Protein AF-K9ZA51-F1 (afdb_monomer_lite)

Secondary structure (DSSP, 8-state):
-PPPP--S--HHHHHHHHHHHHHTT--HHHHHHHHHHHHHHHHHHHHHHHHHHHHHHHHHHHHHHHHHHHHHHHHHHHHHHHHHHHHHHHHHHHHHHHTTTS----S--HHHHHHTT-

Radius of gyration: 44.78 Å; chains: 1; bounding box: 71×27×124 Å

pLDDT: mean 76.83, std 14.18, range [47.5, 96.31]

Foldseek 3Di:
DDDDDDPPDDPVVVVVLVVVCVVVVHDSVVSVVVVVVVVVVVVVVVVVVVVVVVVVVVVVVVVVVVVVVVVVVVVVVVVVVVVVVVVVVVVVVVVVVVVPVPPPPPPDDPVNVVVVVD

Organism: Anabaena cylindrica (strain ATCC 27899 / PCC 7122) (NCBI:txid272123)

InterPro domains:
  IPR010985 Ribbon-helix-helix [SSF47598] (4-52)
  IPR013321 Arc-type ribbon-helix-helix [G3DSA:1.10.1220.10] (12-51)
  IPR053853 Antitoxin FitA-like, ribbon-helix-helix [PF22513] (8-38)

Structure (mmCIF, N/CA/C/O backbone):
data_AF-K9ZA51-F1
#
_entry.id   AF-K9ZA51-F1
#
loop_
_atom_site.group_PDB
_atom_site.id
_atom_site.type_symbol
_atom_site.label_atom_id
_atom_site.label_alt_id
_atom_site.label_comp_id
_atom_site.label_asym_id
_atom_site.label_entity_id
_atom_site.label_seq_id
_atom_site.pdbx_PDB_ins_code
_atom_site.Cartn_x
_atom_site.Cartn_y
_atom_site.Cartn_z
_atom_site.occupancy
_atom_site.B_iso_or_equiv
_atom_site.auth_seq_id
_atom_site.auth_comp_id
_atom_site.auth_asym_id
_atom_site.auth_atom_id
_atom_site.pdbx_PDB_model_num
ATOM 1 N N . MET A 1 1 ? 21.728 -14.781 -10.068 1.00 57.03 1 MET A N 1
ATOM 2 C CA . MET A 1 1 ? 20.672 -13.844 -10.513 1.00 57.03 1 MET A CA 1
ATOM 3 C C . MET A 1 1 ? 20.209 -14.313 -11.875 1.00 57.03 1 MET A C 1
ATOM 5 O O . MET A 1 1 ? 21.062 -14.476 -12.737 1.00 57.03 1 MET A O 1
ATOM 9 N N . ASN A 1 2 ? 18.913 -14.568 -12.053 1.00 75.75 2 ASN A N 1
ATOM 10 C CA . ASN A 1 2 ? 18.384 -14.994 -13.348 1.00 75.75 2 ASN A CA 1
ATOM 11 C C . ASN A 1 2 ? 18.126 -13.752 -14.215 1.00 75.75 2 ASN A C 1
ATOM 13 O O . ASN A 1 2 ? 17.431 -12.847 -13.744 1.00 75.75 2 ASN A O 1
ATOM 17 N N . PRO A 1 3 ? 18.702 -13.661 -15.427 1.00 83.56 3 PRO A N 1
ATOM 18 C CA . PRO A 1 3 ? 18.410 -12.564 -16.338 1.00 83.56 3 PRO A CA 1
ATOM 19 C C . PRO A 1 3 ? 16.952 -12.651 -16.801 1.00 83.56 3 PRO A C 1
ATOM 21 O O . PRO A 1 3 ? 16.459 -13.732 -17.114 1.00 83.56 3 PRO A O 1
ATOM 24 N N . ILE A 1 4 ? 16.267 -11.508 -16.833 1.00 86.75 4 ILE A N 1
ATOM 25 C CA . ILE A 1 4 ? 14.931 -11.388 -17.421 1.00 86.75 4 ILE A CA 1
ATOM 26 C C . ILE A 1 4 ? 15.125 -10.967 -18.873 1.00 86.75 4 ILE A C 1
ATOM 28 O O . ILE A 1 4 ? 15.745 -9.934 -19.134 1.00 86.75 4 ILE A O 1
ATOM 32 N N . ILE A 1 5 ? 14.609 -11.771 -19.797 1.00 88.62 5 ILE A N 1
ATOM 33 C CA . ILE A 1 5 ? 14.612 -11.480 -21.230 1.00 88.62 5 ILE A CA 1
ATOM 34 C C . ILE A 1 5 ? 13.207 -11.005 -21.595 1.00 88.62 5 ILE A C 1
ATOM 36 O O . ILE A 1 5 ? 12.221 -11.646 -21.237 1.00 88.62 5 ILE A O 1
ATOM 40 N N . LEU A 1 6 ? 13.125 -9.849 -22.252 1.00 85.25 6 LEU A N 1
ATOM 41 C CA . LEU A 1 6 ? 11.881 -9.311 -22.793 1.00 85.25 6 LEU A CA 1
ATOM 42 C C . LEU A 1 6 ? 11.900 -9.538 -24.304 1.00 85.25 6 LEU A C 1
ATOM 44 O O . LEU A 1 6 ? 12.668 -8.888 -25.013 1.00 85.25 6 LEU A O 1
ATOM 48 N N . GLU A 1 7 ? 11.095 -10.488 -24.762 1.00 90.69 7 GLU A N 1
ATOM 49 C CA . GLU A 1 7 ? 10.930 -10.830 -26.178 1.00 90.69 7 GLU A CA 1
ATOM 50 C C . GLU A 1 7 ? 9.708 -10.095 -26.757 1.00 90.69 7 GLU A C 1
ATOM 52 O O . GLU A 1 7 ? 8.861 -9.605 -26.007 1.00 90.69 7 GLU A O 1
ATOM 57 N N . ASP A 1 8 ? 9.650 -9.966 -28.086 1.00 90.81 8 ASP A N 1
ATOM 58 C CA . ASP A 1 8 ? 8.516 -9.394 -28.836 1.00 90.81 8 ASP A CA 1
ATOM 59 C C . ASP A 1 8 ? 8.065 -7.981 -28.415 1.00 90.81 8 ASP A C 1
ATOM 61 O O . ASP A 1 8 ? 6.893 -7.610 -28.515 1.00 90.81 8 ASP A O 1
ATOM 65 N N . LEU A 1 9 ? 9.007 -7.148 -27.967 1.00 88.94 9 LEU A N 1
ATOM 66 C CA . LEU A 1 9 ? 8.738 -5.738 -27.696 1.00 88.94 9 LEU A CA 1
ATOM 67 C C . LEU A 1 9 ? 8.439 -4.976 -28.994 1.00 88.94 9 LEU A C 1
ATOM 69 O O . LEU A 1 9 ? 9.184 -5.069 -29.970 1.00 88.94 9 LEU A O 1
ATOM 73 N N . ASP A 1 10 ? 7.389 -4.153 -28.963 1.00 94.50 10 ASP A N 1
ATOM 74 C CA . ASP A 1 10 ? 7.047 -3.246 -30.061 1.00 94.50 10 ASP A CA 1
ATOM 75 C C . ASP A 1 10 ? 8.270 -2.372 -30.430 1.00 94.50 10 ASP A C 1
ATOM 77 O O . ASP A 1 10 ? 8.865 -1.741 -29.541 1.00 94.50 10 ASP A O 1
ATOM 81 N N . PRO A 1 11 ? 8.650 -2.286 -31.720 1.00 92.81 11 PRO A N 1
ATOM 82 C CA . PRO A 1 11 ? 9.767 -1.459 -32.173 1.00 92.81 11 PRO A CA 1
ATOM 83 C C . PRO A 1 11 ? 9.697 0.001 -31.703 1.00 92.81 11 PRO A C 1
ATOM 85 O O . PRO A 1 11 ? 10.729 0.597 -31.392 1.00 92.81 11 PRO A O 1
ATOM 88 N N . ASN A 1 12 ? 8.495 0.570 -31.581 1.00 95.00 12 ASN A N 1
ATOM 89 C CA . ASN A 1 12 ? 8.292 1.930 -31.085 1.00 95.00 12 ASN A CA 1
ATOM 90 C C . ASN A 1 12 ? 8.669 2.058 -29.604 1.00 95.00 12 ASN A C 1
ATOM 92 O O . ASN A 1 12 ? 9.253 3.064 -29.195 1.00 95.00 12 ASN A O 1
ATOM 96 N N . ILE A 1 13 ? 8.382 1.031 -28.796 1.00 92.19 13 ILE A N 1
ATOM 97 C CA . ILE A 1 13 ? 8.764 0.988 -27.378 1.00 92.19 13 ILE A CA 1
ATOM 98 C C . ILE A 1 13 ? 10.287 0.906 -27.260 1.00 92.19 13 ILE A C 1
ATOM 100 O O . ILE A 1 13 ? 10.883 1.638 -26.468 1.00 92.19 13 ILE A O 1
ATOM 104 N N . ILE A 1 14 ? 10.930 0.069 -28.079 1.00 92.06 14 ILE A N 1
ATOM 105 C CA . ILE A 1 14 ? 12.394 -0.053 -28.116 1.00 92.06 14 ILE A CA 1
ATOM 106 C C . ILE A 1 14 ? 13.034 1.286 -28.504 1.00 92.06 14 ILE A C 1
ATOM 108 O O . ILE A 1 14 ? 13.998 1.723 -27.870 1.00 92.06 14 ILE A O 1
ATOM 112 N N . GLN A 1 15 ? 12.498 1.963 -29.520 1.00 94.06 15 GLN A N 1
ATOM 113 C CA . GLN A 1 15 ? 12.997 3.264 -29.957 1.00 94.06 15 GLN A CA 1
ATOM 114 C C . GLN A 1 15 ? 12.850 4.318 -28.855 1.00 94.06 15 GLN A C 1
ATOM 116 O O . GLN A 1 15 ? 13.814 5.013 -28.534 1.00 94.06 15 GLN A O 1
ATOM 121 N N . TRP A 1 16 ? 11.676 4.392 -28.225 1.00 95.88 16 TRP A N 1
ATOM 122 C CA . TRP A 1 16 ? 11.422 5.317 -27.125 1.00 95.88 16 TRP A CA 1
ATOM 123 C C . TRP A 1 16 ? 12.360 5.079 -25.933 1.00 95.88 16 TRP A C 1
ATOM 125 O O . TRP A 1 16 ? 12.943 6.035 -25.412 1.00 95.88 16 TRP A O 1
ATOM 135 N N . LEU A 1 17 ? 12.569 3.817 -25.532 1.00 94.81 17 LEU A N 1
ATOM 136 C CA . LEU A 1 17 ? 13.487 3.462 -24.444 1.00 94.81 17 LEU A CA 1
ATOM 137 C C . LEU A 1 17 ? 14.929 3.873 -24.762 1.00 94.81 17 LEU A C 1
ATOM 139 O O . LEU A 1 17 ? 15.612 4.421 -23.897 1.00 94.81 17 LEU A O 1
ATOM 143 N N . ASN A 1 18 ? 15.383 3.667 -26.001 1.00 94.88 18 ASN A N 1
ATOM 144 C CA . ASN A 1 18 ? 16.720 4.075 -26.430 1.00 94.88 18 ASN A CA 1
ATOM 145 C C . ASN A 1 18 ? 16.894 5.598 -26.419 1.00 94.88 18 ASN A C 1
ATOM 147 O O . ASN A 1 18 ? 17.881 6.093 -25.873 1.00 94.88 18 ASN A O 1
ATOM 151 N N . SER A 1 19 ? 15.932 6.355 -26.957 1.00 95.94 19 SER A N 1
ATOM 152 C CA . SER A 1 19 ? 15.975 7.823 -26.923 1.00 95.94 19 SER A CA 1
ATOM 153 C C . SER A 1 19 ? 16.004 8.360 -25.493 1.00 95.94 19 SER A C 1
ATOM 155 O O . SER A 1 19 ? 16.746 9.293 -25.183 1.00 95.94 19 SER A O 1
ATOM 157 N N . ARG A 1 20 ? 15.224 7.751 -24.597 1.00 95.69 20 ARG A N 1
ATOM 158 C CA . ARG A 1 20 ? 15.198 8.120 -23.181 1.00 95.69 20 ARG A CA 1
ATOM 159 C C . ARG A 1 20 ? 16.516 7.790 -22.474 1.00 95.69 20 ARG A C 1
ATOM 161 O O . ARG A 1 20 ? 17.040 8.647 -21.768 1.00 95.69 20 ARG A O 1
ATOM 168 N N . ALA A 1 21 ? 17.081 6.604 -22.705 1.00 96.31 21 ALA A N 1
ATOM 169 C CA . ALA A 1 21 ? 18.369 6.205 -22.137 1.00 96.31 21 ALA A CA 1
ATOM 170 C C . ALA A 1 21 ? 19.497 7.157 -22.573 1.00 96.31 21 ALA A C 1
ATOM 172 O O . ALA A 1 21 ? 20.256 7.637 -21.733 1.00 96.31 21 ALA A O 1
ATOM 173 N N . GLN A 1 22 ? 19.540 7.519 -23.861 1.00 95.06 22 GLN A N 1
ATOM 174 C CA . GLN A 1 22 ? 20.490 8.503 -24.388 1.00 95.06 22 GLN A CA 1
ATOM 175 C C . GLN A 1 22 ? 20.328 9.876 -23.734 1.00 95.06 22 GLN A C 1
ATOM 177 O O . GLN A 1 22 ? 21.317 10.477 -23.320 1.00 95.06 22 GLN A O 1
ATOM 182 N N . LYS A 1 23 ? 19.087 10.355 -23.587 1.00 95.81 23 LYS A N 1
ATOM 183 C CA . LYS A 1 23 ? 18.793 11.635 -22.928 1.00 95.81 23 LYS A CA 1
ATOM 184 C C . LYS A 1 23 ? 19.315 11.682 -21.489 1.00 95.81 23 LYS A C 1
ATOM 186 O O . LYS A 1 23 ? 19.727 12.742 -21.030 1.00 95.81 23 LYS A O 1
ATOM 191 N N . HIS A 1 24 ? 19.286 10.556 -20.781 1.00 93.81 24 HIS A N 1
ATOM 192 C CA . HIS A 1 24 ? 19.763 10.455 -19.401 1.00 93.81 24 HIS A CA 1
ATOM 193 C C . HIS A 1 24 ? 21.241 10.050 -19.287 1.00 93.81 24 HIS A C 1
ATOM 195 O O . HIS A 1 24 ? 21.749 9.957 -18.174 1.00 93.81 24 HIS A O 1
ATOM 201 N N . GLY A 1 25 ? 21.937 9.809 -20.405 1.00 95.12 25 GLY A N 1
ATOM 202 C CA . GLY A 1 25 ? 23.320 9.322 -20.397 1.00 95.12 25 GLY A CA 1
ATOM 203 C C . GLY A 1 25 ? 23.471 7.905 -19.828 1.00 95.12 25 GLY A C 1
ATOM 204 O O . GLY A 1 25 ? 24.553 7.531 -19.382 1.00 95.12 25 GLY A O 1
ATOM 205 N N . ASN A 1 26 ? 22.392 7.122 -19.829 1.00 93.38 26 ASN A N 1
ATOM 206 C CA . ASN A 1 26 ? 22.337 5.781 -19.261 1.00 93.38 26 ASN A CA 1
ATOM 207 C C . ASN A 1 26 ? 22.478 4.708 -20.345 1.00 93.38 26 ASN A C 1
ATOM 209 O O . ASN A 1 26 ? 22.126 4.911 -21.508 1.00 93.38 26 ASN A O 1
ATOM 213 N N . SER A 1 27 ? 22.914 3.509 -19.947 1.00 95.69 27 SER A N 1
ATOM 214 C CA . SER A 1 27 ? 22.700 2.326 -20.782 1.00 95.69 27 SER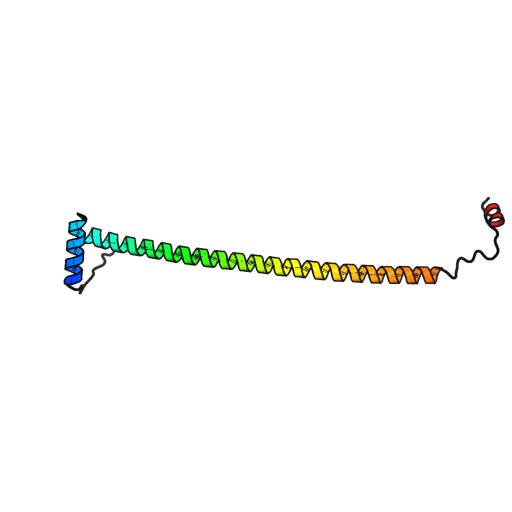 A CA 1
ATOM 215 C C . SER A 1 27 ? 21.211 1.972 -20.817 1.00 95.69 27 SER A C 1
ATOM 217 O O . SER A 1 27 ? 20.478 2.226 -19.858 1.00 95.69 27 SER A O 1
ATOM 219 N N . LEU A 1 28 ? 20.760 1.330 -21.897 1.00 92.25 28 LEU A N 1
ATOM 220 C CA . LEU A 1 28 ? 19.370 0.884 -22.034 1.00 92.25 28 LEU A CA 1
ATOM 221 C C . LEU A 1 28 ? 18.930 0.017 -20.842 1.00 92.25 28 LEU A C 1
ATOM 223 O O . LEU A 1 28 ? 17.859 0.219 -20.277 1.00 92.25 28 LEU A O 1
ATOM 227 N N . GLN A 1 29 ? 19.791 -0.907 -20.408 1.00 91.88 29 GLN A N 1
ATOM 228 C CA . GLN A 1 29 ? 19.521 -1.769 -19.258 1.00 91.88 29 GLN A CA 1
ATOM 229 C C . GLN A 1 29 ? 19.405 -0.976 -17.947 1.00 91.88 29 GLN A C 1
ATOM 231 O O . GLN A 1 29 ? 18.537 -1.276 -17.126 1.00 91.88 29 GLN A O 1
ATOM 236 N N . ALA A 1 30 ? 20.261 0.030 -17.738 1.00 92.62 30 ALA A N 1
ATOM 237 C CA . ALA A 1 30 ? 20.194 0.884 -16.555 1.00 92.62 30 ALA A CA 1
ATOM 238 C C . ALA A 1 30 ? 18.909 1.726 -16.541 1.00 92.62 30 ALA A C 1
ATOM 240 O O . ALA A 1 30 ? 18.274 1.852 -15.494 1.00 92.62 30 ALA A O 1
ATOM 241 N N . GLU A 1 31 ? 18.482 2.230 -17.700 1.00 93.88 31 GLU A N 1
ATOM 242 C CA . GLU A 1 31 ? 17.239 2.992 -17.829 1.00 93.88 31 GLU A CA 1
ATOM 243 C C . GLU A 1 31 ? 16.009 2.116 -17.554 1.00 93.88 31 GLU A C 1
ATOM 245 O O . GLU A 1 31 ? 15.156 2.488 -16.749 1.00 93.88 31 GLU A O 1
ATOM 250 N N . VAL A 1 32 ? 15.944 0.910 -18.133 1.00 92.62 32 VAL A N 1
ATOM 251 C CA . VAL A 1 32 ? 14.858 -0.050 -17.864 1.00 92.62 32 VAL A CA 1
ATOM 252 C C . VAL A 1 32 ? 14.806 -0.412 -16.379 1.00 92.62 32 VAL A C 1
ATOM 254 O O . VAL A 1 32 ? 13.733 -0.413 -15.774 1.00 92.62 32 VAL A O 1
ATOM 257 N N . LYS A 1 33 ? 15.963 -0.652 -15.751 1.00 91.94 33 LYS A N 1
ATOM 258 C CA . LYS A 1 33 ? 16.043 -0.915 -14.309 1.00 91.94 33 LYS A CA 1
ATOM 259 C C . LYS A 1 33 ? 15.521 0.265 -13.482 1.00 91.94 33 LYS A C 1
ATOM 261 O O . LYS A 1 33 ? 14.780 0.041 -12.529 1.00 91.94 33 LYS A O 1
ATOM 266 N N . SER A 1 34 ? 15.876 1.495 -13.853 1.00 91.44 34 SER A N 1
ATOM 267 C CA . SER A 1 34 ? 15.410 2.717 -13.186 1.00 91.44 34 SER A CA 1
ATOM 268 C C . SER A 1 34 ? 13.887 2.863 -13.267 1.00 91.44 34 SER A C 1
ATOM 270 O O . SER A 1 34 ? 13.237 3.115 -12.253 1.00 91.44 34 SER A O 1
ATOM 272 N N . ILE A 1 35 ? 13.296 2.612 -14.439 1.00 90.06 35 ILE A N 1
ATOM 273 C CA . ILE A 1 35 ? 11.837 2.643 -14.631 1.00 90.06 35 ILE A CA 1
ATOM 274 C C . ILE A 1 35 ? 11.148 1.610 -13.730 1.00 90.06 35 ILE A C 1
ATOM 276 O O . ILE A 1 35 ? 10.203 1.943 -13.016 1.00 90.06 35 ILE A O 1
ATOM 280 N N . LEU A 1 36 ? 11.641 0.368 -13.709 1.00 88.81 36 LEU A N 1
ATOM 281 C CA . LEU A 1 36 ? 11.075 -0.692 -12.868 1.00 88.81 36 LEU A CA 1
ATOM 282 C C . LEU A 1 36 ? 11.188 -0.367 -11.371 1.00 88.81 36 LEU A C 1
ATOM 284 O O . LEU A 1 36 ? 10.268 -0.647 -10.600 1.00 88.81 36 LEU A O 1
ATOM 288 N N . GLN A 1 37 ? 12.290 0.256 -10.951 1.00 88.12 37 GLN A N 1
ATOM 289 C CA . GLN A 1 37 ? 12.466 0.705 -9.570 1.00 88.12 37 GLN A CA 1
ATOM 290 C C . GLN A 1 37 ? 11.476 1.813 -9.201 1.00 88.12 37 GLN A C 1
ATOM 292 O O . GLN A 1 37 ? 10.839 1.712 -8.156 1.00 88.12 37 GLN A O 1
ATOM 297 N N . GLN A 1 38 ? 11.284 2.814 -10.064 1.00 84.69 38 GLN A N 1
ATOM 298 C CA . GLN A 1 38 ? 10.312 3.893 -9.841 1.00 84.69 38 GLN A CA 1
ATOM 299 C C . GLN A 1 38 ? 8.886 3.348 -9.691 1.00 84.69 38 GLN A C 1
ATOM 301 O O . GLN A 1 38 ? 8.181 3.727 -8.758 1.00 84.69 38 GLN A O 1
ATOM 306 N N . LEU A 1 39 ? 8.491 2.395 -10.542 1.00 83.00 39 LEU A N 1
ATOM 307 C CA . LEU A 1 39 ? 7.187 1.728 -10.444 1.00 83.00 39 LEU A CA 1
ATOM 308 C C . LEU A 1 39 ? 7.033 0.931 -9.141 1.00 83.00 39 LEU A C 1
ATOM 310 O O . LEU A 1 39 ? 5.956 0.904 -8.550 1.00 83.00 39 LEU A O 1
ATOM 314 N N . THR A 1 40 ? 8.109 0.297 -8.671 1.00 80.38 40 THR A N 1
ATOM 315 C CA . THR A 1 40 ? 8.089 -0.469 -7.417 1.00 80.38 40 THR A CA 1
ATOM 316 C C . THR A 1 40 ? 7.954 0.450 -6.202 1.00 80.38 40 THR A C 1
ATOM 318 O O . THR A 1 40 ? 7.182 0.144 -5.294 1.00 80.38 40 THR A O 1
ATOM 321 N N . VAL A 1 41 ? 8.669 1.579 -6.183 1.00 75.38 41 VAL A N 1
ATOM 322 C CA . VAL A 1 41 ? 8.584 2.572 -5.099 1.00 75.38 41 VAL A CA 1
ATOM 323 C C . VAL A 1 41 ? 7.184 3.176 -5.041 1.00 75.38 41 VAL A C 1
ATOM 325 O O . VAL A 1 41 ? 6.562 3.116 -3.984 1.00 75.38 41 VAL A O 1
ATOM 328 N N . ALA A 1 42 ? 6.644 3.628 -6.177 1.00 68.50 42 ALA A N 1
ATOM 329 C CA . ALA A 1 42 ? 5.295 4.191 -6.250 1.00 68.50 42 ALA A CA 1
ATOM 330 C C . ALA A 1 42 ? 4.226 3.205 -5.742 1.00 68.50 42 ALA A C 1
ATOM 332 O O . ALA A 1 42 ? 3.395 3.551 -4.906 1.00 68.50 42 ALA A O 1
ATOM 333 N N . LYS A 1 43 ? 4.305 1.932 -6.155 1.00 68.62 43 LYS A N 1
ATOM 334 C CA . LYS A 1 43 ? 3.389 0.885 -5.678 1.00 68.62 43 LYS A CA 1
ATOM 335 C C . LYS A 1 43 ? 3.543 0.603 -4.179 1.00 68.62 43 LYS A C 1
ATOM 337 O O . LYS A 1 43 ? 2.571 0.279 -3.507 1.00 68.62 43 LYS A O 1
ATOM 342 N N . THR A 1 44 ? 4.759 0.702 -3.646 1.00 66.62 44 THR A N 1
ATOM 343 C CA . THR A 1 44 ? 5.019 0.493 -2.213 1.00 66.62 44 THR A CA 1
ATOM 344 C C . THR A 1 44 ? 4.458 1.641 -1.372 1.00 66.62 44 THR A C 1
ATOM 346 O O . THR A 1 44 ? 3.967 1.402 -0.271 1.00 66.62 44 THR A O 1
ATOM 349 N N . GLU A 1 45 ? 4.508 2.871 -1.879 1.00 65.06 45 GLU A N 1
ATOM 350 C CA . GLU A 1 45 ? 3.918 4.045 -1.227 1.00 65.06 45 GLU A CA 1
ATOM 351 C C . GLU A 1 45 ? 2.387 3.988 -1.224 1.00 65.06 45 GLU A C 1
ATOM 353 O O . GLU A 1 45 ? 1.790 4.179 -0.168 1.00 65.06 45 GLU A O 1
ATOM 358 N N . GLU A 1 46 ? 1.751 3.612 -2.339 1.00 61.25 46 GLU A N 1
ATOM 359 C CA . GLU A 1 46 ? 0.301 3.363 -2.371 1.00 61.25 46 GLU A CA 1
ATOM 360 C C . GLU A 1 46 ? -0.108 2.282 -1.362 1.00 61.25 46 GLU A C 1
ATOM 362 O O . GLU A 1 46 ? -1.023 2.485 -0.568 1.00 61.25 46 GLU A O 1
ATOM 367 N N . VAL A 1 47 ? 0.602 1.148 -1.330 1.00 64.50 47 VAL A N 1
ATOM 368 C CA . VAL A 1 47 ? 0.318 0.056 -0.380 1.00 64.50 47 VAL A CA 1
ATOM 369 C C . VAL A 1 47 ? 0.479 0.505 1.076 1.00 64.50 47 VAL A C 1
ATOM 371 O O . VAL A 1 47 ? -0.294 0.069 1.929 1.00 64.50 47 VAL A O 1
ATOM 374 N N . LYS A 1 48 ? 1.446 1.381 1.377 1.00 64.06 48 LYS A N 1
ATOM 375 C CA . LYS A 1 48 ? 1.603 1.963 2.718 1.00 64.06 48 LYS A CA 1
ATOM 376 C C . LYS A 1 48 ? 0.435 2.871 3.092 1.00 64.06 48 LYS A C 1
ATOM 378 O O . LYS A 1 48 ? -0.081 2.724 4.192 1.00 64.06 48 LYS A O 1
ATOM 383 N N . LEU A 1 49 ? -0.016 3.733 2.179 1.00 59.69 49 LEU A N 1
ATOM 384 C CA . LEU A 1 49 ? -1.173 4.605 2.415 1.00 59.69 49 LEU A CA 1
ATOM 385 C C . LEU A 1 49 ? -2.432 3.787 2.741 1.00 59.69 49 LEU A C 1
ATOM 387 O O . LEU A 1 49 ? -3.103 4.058 3.732 1.00 59.69 49 LEU A O 1
ATOM 391 N N . PHE A 1 50 ? -2.692 2.710 1.991 1.00 65.25 50 PHE A N 1
ATOM 392 C CA . PHE A 1 50 ? -3.808 1.806 2.296 1.00 65.25 50 PHE A CA 1
ATOM 393 C C . PHE A 1 50 ? -3.652 1.085 3.642 1.00 65.25 50 PHE A C 1
ATOM 395 O O . PHE A 1 50 ? -4.645 0.835 4.327 1.00 65.25 50 PHE A O 1
ATOM 402 N N . ALA A 1 51 ? -2.428 0.718 4.030 1.00 66.69 51 ALA A N 1
ATOM 403 C CA . ALA A 1 51 ? -2.179 0.071 5.314 1.00 66.69 51 ALA A CA 1
ATOM 404 C C . ALA A 1 51 ? -2.435 1.024 6.492 1.00 66.69 51 ALA A C 1
ATOM 406 O O . ALA A 1 51 ? -3.059 0.614 7.473 1.00 66.69 51 ALA A O 1
ATOM 407 N N . ASP A 1 52 ? -2.009 2.282 6.377 1.00 73.69 52 ASP A N 1
ATOM 408 C CA . ASP A 1 52 ? -2.211 3.303 7.407 1.00 73.69 52 ASP A CA 1
ATOM 409 C C . ASP A 1 52 ? -3.706 3.625 7.589 1.00 73.69 52 ASP A C 1
ATOM 411 O O . ASP A 1 52 ? -4.187 3.666 8.725 1.00 73.69 52 ASP A O 1
ATOM 415 N N . ASP A 1 53 ? -4.476 3.713 6.498 1.00 73.88 53 ASP A N 1
ATOM 416 C CA . ASP A 1 53 ? -5.934 3.903 6.547 1.00 73.88 53 ASP A CA 1
ATOM 417 C C . ASP A 1 53 ? -6.657 2.735 7.246 1.00 73.88 53 ASP A C 1
ATOM 419 O O . ASP A 1 53 ? -7.577 2.936 8.047 1.00 73.88 53 ASP A O 1
ATOM 423 N N . ILE A 1 54 ? -6.228 1.492 6.990 1.00 80.50 54 ILE A N 1
ATOM 424 C CA . ILE A 1 54 ? -6.786 0.298 7.647 1.00 80.50 54 ILE A CA 1
ATOM 425 C C . ILE A 1 54 ? -6.454 0.292 9.144 1.00 80.50 54 ILE A C 1
ATOM 427 O O . ILE A 1 54 ? -7.314 -0.045 9.966 1.00 80.50 54 ILE A O 1
ATOM 431 N N . ILE A 1 55 ? -5.222 0.654 9.514 1.00 84.69 55 ILE A N 1
ATOM 432 C CA . ILE A 1 55 ? -4.795 0.741 10.917 1.00 84.69 55 ILE A CA 1
ATOM 433 C C . ILE A 1 55 ? -5.614 1.807 11.649 1.00 84.69 55 ILE A C 1
ATOM 435 O O . ILE A 1 55 ? -6.124 1.526 12.738 1.00 84.69 55 ILE A O 1
ATOM 439 N N . GLN A 1 56 ? -5.795 2.982 11.043 1.00 83.75 56 GLN A N 1
ATOM 440 C CA . GLN A 1 56 ? -6.581 4.070 11.618 1.00 83.75 56 GLN A CA 1
ATOM 441 C C . GLN A 1 56 ? -8.047 3.660 11.814 1.00 83.75 56 GLN A C 1
ATOM 443 O O . GLN A 1 56 ? -8.577 3.773 12.918 1.00 83.75 56 GLN A O 1
ATOM 448 N N . CYS A 1 57 ? -8.672 3.068 10.791 1.00 85.31 57 CYS A N 1
ATOM 449 C CA . CYS A 1 57 ? -10.045 2.564 10.873 1.00 85.31 57 CYS A CA 1
ATOM 450 C C . CYS A 1 57 ? -10.214 1.524 11.996 1.00 85.31 57 CYS A C 1
ATOM 452 O O . CYS A 1 57 ? -11.166 1.577 12.780 1.00 85.31 57 CYS A O 1
ATOM 454 N N . LYS A 1 58 ? -9.258 0.595 12.135 1.00 91.50 58 LYS A N 1
ATOM 455 C CA . LYS A 1 58 ? -9.274 -0.400 13.215 1.00 9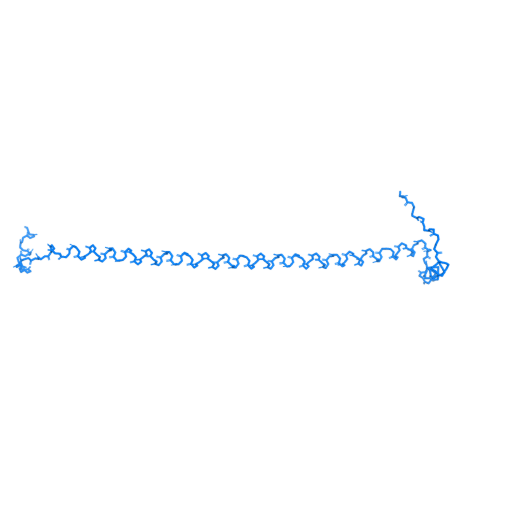1.50 58 LYS A CA 1
ATOM 456 C C . LYS A 1 58 ? -9.144 0.253 14.594 1.00 91.50 58 LYS A C 1
ATOM 458 O O . LYS A 1 58 ? -9.851 -0.154 15.516 1.00 91.50 58 LYS A O 1
ATOM 463 N N . ALA A 1 59 ? -8.261 1.240 14.742 1.00 87.88 59 ALA A N 1
ATOM 464 C CA . ALA A 1 59 ? -8.091 1.973 15.994 1.00 87.88 59 ALA A CA 1
ATOM 465 C C . ALA A 1 59 ? -9.380 2.711 16.391 1.00 87.88 59 ALA A C 1
ATOM 467 O O . ALA A 1 59 ? -9.821 2.598 17.537 1.00 87.88 59 ALA A O 1
ATOM 468 N N . ASP A 1 60 ? -10.034 3.375 15.437 1.00 91.56 60 ASP A N 1
ATOM 469 C CA . ASP A 1 60 ? -11.284 4.101 15.670 1.00 91.56 60 ASP A CA 1
ATOM 470 C C . ASP A 1 60 ? -12.422 3.164 16.095 1.00 91.56 60 ASP A C 1
ATOM 472 O O . ASP A 1 60 ? -13.139 3.453 17.057 1.00 91.56 60 ASP A O 1
ATOM 476 N N . LEU A 1 61 ? -12.551 1.999 15.452 1.00 92.06 61 LEU A N 1
ATOM 477 C CA . LEU A 1 61 ? -13.529 0.979 15.845 1.00 92.06 61 LEU A CA 1
ATOM 478 C C . LEU A 1 61 ? -13.268 0.442 17.259 1.00 92.06 61 LEU A C 1
ATOM 480 O O . LEU A 1 61 ? -14.206 0.289 18.044 1.00 92.06 61 LEU A O 1
ATOM 484 N N . MET A 1 62 ? -12.004 0.198 17.626 1.00 91.31 62 MET A N 1
ATOM 485 C CA . MET A 1 62 ? -11.657 -0.234 18.985 1.00 91.31 62 MET A CA 1
ATOM 486 C C . MET A 1 62 ? -11.997 0.843 20.022 1.00 91.31 62 MET A C 1
ATOM 488 O O . MET A 1 62 ? -12.564 0.526 21.068 1.00 91.31 62 MET A O 1
ATOM 492 N N . LEU A 1 63 ? -11.717 2.117 19.729 1.00 90.44 63 LEU A N 1
ATOM 493 C CA . LEU A 1 63 ? -12.083 3.236 20.602 1.00 90.44 63 LEU A CA 1
ATOM 494 C C . LEU A 1 63 ? -13.602 3.367 20.758 1.00 90.44 63 LEU A C 1
ATOM 496 O O . LEU A 1 63 ? -14.090 3.553 21.876 1.00 90.44 63 LEU A O 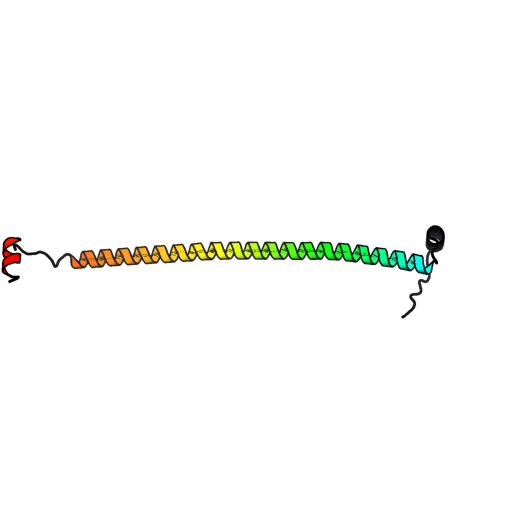1
ATOM 500 N N . GLN A 1 64 ? -14.364 3.216 19.671 1.00 89.62 64 GLN A N 1
ATOM 501 C CA . GLN A 1 64 ? -15.827 3.186 19.727 1.00 89.62 64 GLN A CA 1
ATOM 502 C C . GLN A 1 64 ? -16.328 2.042 20.612 1.00 89.62 64 GLN A C 1
ATOM 504 O O . GLN A 1 64 ? -17.198 2.257 21.455 1.00 89.62 64 GLN A O 1
ATOM 509 N N . GLN A 1 65 ? -15.750 0.849 20.485 1.00 87.75 65 GLN A N 1
ATOM 510 C CA . GLN A 1 65 ? -16.158 -0.307 21.277 1.00 87.75 65 GLN A CA 1
ATOM 511 C C . GLN A 1 65 ? -15.818 -0.148 22.768 1.00 87.75 65 GLN A C 1
ATOM 513 O O . GLN A 1 65 ? -16.640 -0.477 23.622 1.00 87.75 65 GLN A O 1
ATOM 518 N N . ILE A 1 66 ? -14.660 0.434 23.102 1.00 86.12 66 ILE A N 1
ATOM 519 C CA . ILE A 1 66 ? -14.309 0.811 24.484 1.00 86.12 66 ILE A CA 1
ATOM 520 C C . ILE A 1 66 ? -15.305 1.839 25.033 1.00 86.12 66 ILE A C 1
ATOM 522 O O . ILE A 1 66 ? -15.755 1.728 26.176 1.00 86.12 66 ILE A O 1
ATOM 526 N N . LYS A 1 67 ? -15.693 2.831 24.226 1.00 84.81 67 LYS A N 1
ATOM 527 C CA . LYS A 1 67 ? -16.668 3.850 24.629 1.00 84.81 67 LYS A CA 1
ATOM 528 C C . LYS A 1 67 ? -18.043 3.238 24.910 1.00 84.81 67 LYS A C 1
ATOM 530 O O . LYS A 1 67 ? -18.629 3.530 25.946 1.00 84.81 67 LYS A O 1
ATOM 535 N N . ILE A 1 68 ? -18.520 2.347 24.043 1.00 81.00 68 ILE A N 1
ATOM 536 C CA . ILE A 1 68 ? -19.799 1.648 24.224 1.00 81.00 68 ILE A CA 1
ATOM 537 C C . ILE A 1 68 ? -19.770 0.799 25.500 1.00 81.00 68 ILE A C 1
ATOM 539 O O . ILE A 1 68 ? -20.661 0.921 26.339 1.00 81.00 68 ILE A O 1
ATOM 543 N N . HIS A 1 69 ? -18.725 -0.011 25.692 1.00 75.75 69 HIS A N 1
ATOM 544 C CA . HIS A 1 69 ? -18.619 -0.856 26.882 1.00 75.75 69 HIS A CA 1
ATOM 545 C C . HIS A 1 69 ? -18.481 -0.044 28.173 1.00 75.75 69 HIS A C 1
ATOM 547 O O . HIS A 1 69 ? -19.110 -0.383 29.170 1.00 75.75 69 HIS A O 1
ATOM 553 N N . SER A 1 70 ? -17.715 1.049 28.174 1.00 71.31 70 SER A N 1
ATOM 554 C CA . SER A 1 70 ? -17.572 1.895 29.368 1.00 71.31 70 SER A CA 1
ATOM 555 C C . SER A 1 70 ? -18.871 2.615 29.747 1.00 71.31 70 SER A C 1
ATOM 557 O O . SER A 1 70 ? -19.167 2.746 30.933 1.00 71.31 70 SER A O 1
ATOM 559 N N . GLN A 1 71 ? -19.683 3.023 28.768 1.00 67.50 71 GLN A N 1
ATOM 560 C CA . GLN A 1 71 ? -20.996 3.628 29.013 1.00 67.50 71 GLN A CA 1
ATOM 561 C C . GLN A 1 71 ? -22.040 2.604 29.480 1.00 67.50 71 GLN A C 1
ATOM 563 O O . GLN A 1 71 ? -22.805 2.895 30.398 1.00 67.50 71 GLN A O 1
ATOM 568 N N . SER A 1 72 ? -22.042 1.398 28.905 1.00 59.47 72 SER A N 1
ATOM 569 C CA . SER A 1 72 ? -22.950 0.318 29.316 1.00 59.47 72 SER A CA 1
ATOM 570 C C . SER A 1 72 ? -22.698 -0.119 30.763 1.00 59.47 72 SER A C 1
ATOM 572 O O . SER A 1 72 ? -23.639 -0.266 31.539 1.00 59.47 72 SER A O 1
ATOM 574 N N . ASN A 1 73 ? -21.426 -0.256 31.151 1.00 56.62 73 ASN A N 1
ATOM 575 C CA . ASN A 1 73 ? -21.048 -0.771 32.469 1.00 56.62 73 ASN A CA 1
ATOM 576 C C . ASN A 1 73 ? -21.351 0.219 33.612 1.00 56.62 73 ASN A C 1
ATOM 578 O O . ASN A 1 73 ? -21.656 -0.192 34.728 1.00 56.62 73 ASN A O 1
ATOM 582 N N . MET A 1 74 ? -21.287 1.531 33.347 1.00 57.34 74 MET A N 1
ATOM 583 C CA . MET A 1 74 ? -21.626 2.564 34.338 1.00 57.34 74 MET A CA 1
ATOM 584 C C . MET A 1 74 ? -23.134 2.653 34.601 1.00 57.34 74 MET A C 1
ATOM 586 O O . MET A 1 74 ? -23.541 2.874 35.743 1.00 57.34 74 MET A O 1
ATOM 590 N N . ASN A 1 75 ? -23.961 2.454 33.571 1.00 56.94 75 ASN A N 1
ATOM 591 C CA . ASN A 1 75 ? -25.415 2.499 33.716 1.00 56.94 75 ASN A CA 1
ATOM 592 C C . ASN A 1 75 ? -25.946 1.289 34.505 1.00 56.94 75 ASN A C 1
ATOM 594 O O . ASN A 1 75 ? -26.726 1.479 35.436 1.00 56.94 75 ASN A O 1
ATOM 598 N N . GLU A 1 76 ? -25.463 0.071 34.232 1.00 56.97 76 GLU A N 1
ATOM 599 C CA . GLU A 1 76 ? -25.871 -1.128 34.989 1.00 56.97 76 GLU A CA 1
ATOM 600 C C . GLU A 1 76 ? -25.448 -1.079 36.469 1.00 56.97 76 GLU A C 1
ATOM 602 O O . GLU A 1 76 ? -26.226 -1.439 37.359 1.00 56.97 76 GLU A O 1
ATOM 607 N N . LEU A 1 77 ? -24.238 -0.595 36.773 1.00 58.41 77 LEU A N 1
ATOM 608 C CA . LEU A 1 77 ? -23.763 -0.452 38.157 1.00 58.41 77 LEU A CA 1
ATOM 609 C C . LEU A 1 77 ? -24.555 0.603 38.946 1.00 58.41 77 LEU A C 1
ATOM 611 O O . LEU A 1 77 ? -24.868 0.388 40.120 1.00 58.41 77 LEU A O 1
ATOM 615 N N . MET A 1 78 ? -24.915 1.728 38.320 1.00 58.09 78 MET A N 1
ATOM 616 C CA . MET A 1 78 ? -25.733 2.755 38.973 1.00 58.09 78 MET A CA 1
ATOM 617 C C . MET A 1 78 ? -27.169 2.288 39.220 1.00 58.09 78 MET A C 1
ATOM 619 O O . MET A 1 78 ? -27.711 2.535 40.301 1.00 58.09 78 MET A O 1
ATOM 623 N N . GLU A 1 79 ? -27.784 1.587 38.268 1.00 57.50 79 GLU A N 1
ATOM 624 C CA . GLU A 1 79 ? -29.150 1.075 38.423 1.00 57.50 79 GLU A CA 1
ATOM 625 C C . GLU A 1 79 ? -29.240 0.006 39.519 1.00 57.50 79 GLU A C 1
ATOM 627 O O . GLU A 1 79 ? -30.129 0.059 40.374 1.00 57.50 79 GLU A O 1
ATOM 632 N N . THR A 1 80 ? -28.284 -0.926 39.553 1.00 60.53 80 THR A N 1
ATOM 633 C CA . THR A 1 80 ? -28.246 -1.992 40.566 1.00 60.53 80 THR A CA 1
ATOM 634 C C . THR A 1 80 ? -27.949 -1.454 41.967 1.00 60.53 80 THR A C 1
ATOM 636 O O . THR A 1 80 ? -28.619 -1.843 42.925 1.00 60.53 80 THR A O 1
ATOM 639 N N . SER A 1 81 ? -27.016 -0.505 42.102 1.00 57.97 81 SER A N 1
ATOM 640 C CA . SER A 1 81 ? -26.703 0.125 43.390 1.00 57.97 81 SER A CA 1
ATOM 641 C C . SER A 1 81 ? -27.877 0.950 43.929 1.00 57.97 81 SER A C 1
ATOM 643 O O . SER A 1 81 ? -28.237 0.832 45.102 1.00 57.97 81 SER A O 1
ATOM 645 N N . THR A 1 82 ? -28.545 1.728 43.071 1.00 59.59 82 THR A N 1
ATOM 646 C CA . THR A 1 82 ? -29.684 2.566 43.483 1.00 59.59 82 THR A CA 1
ATOM 647 C C . THR A 1 82 ? -30.876 1.712 43.917 1.00 59.59 82 THR A C 1
ATOM 649 O O . THR A 1 82 ? -31.520 2.010 44.925 1.00 59.59 82 THR A O 1
ATOM 652 N N . ARG A 1 83 ? -31.141 0.614 43.199 1.00 60.31 83 ARG A N 1
ATOM 653 C CA . ARG A 1 83 ? -32.221 -0.326 43.521 1.00 60.31 83 ARG A CA 1
ATOM 654 C C . ARG A 1 83 ? -31.982 -1.059 44.841 1.00 60.31 83 ARG A C 1
ATOM 656 O O . ARG A 1 83 ? -32.906 -1.156 45.648 1.00 60.31 83 ARG A O 1
ATOM 663 N N . ASN A 1 84 ? -30.756 -1.522 45.086 1.00 66.12 84 ASN A N 1
ATOM 664 C CA . ASN A 1 84 ? -30.399 -2.203 46.333 1.00 66.12 84 ASN A CA 1
ATOM 665 C C . ASN A 1 84 ? -30.517 -1.258 47.539 1.00 66.12 84 ASN A C 1
ATOM 667 O O . ASN A 1 84 ? -31.153 -1.607 48.532 1.00 66.12 84 ASN A O 1
ATOM 671 N N . ASN A 1 85 ? -30.019 -0.025 47.412 1.00 69.69 85 ASN A N 1
ATOM 672 C CA . ASN A 1 85 ? -30.086 0.969 48.486 1.00 69.69 85 ASN A CA 1
ATOM 673 C C . ASN A 1 85 ? -31.533 1.393 48.812 1.00 69.69 85 ASN A C 1
ATOM 675 O O . ASN A 1 85 ? -31.864 1.647 49.970 1.00 69.69 85 ASN A O 1
ATOM 679 N N . GLN A 1 86 ? -32.422 1.466 47.813 1.00 75.31 86 GLN A N 1
ATOM 680 C CA . GLN A 1 86 ? -33.842 1.766 48.045 1.00 75.31 86 GLN A CA 1
ATOM 681 C C . GLN A 1 86 ? -34.570 0.632 48.772 1.00 75.31 86 GLN A C 1
ATOM 683 O O . GLN A 1 86 ? -35.365 0.902 49.675 1.00 75.31 86 GLN A O 1
ATOM 688 N N . GLN A 1 87 ? -34.292 -0.619 48.403 1.00 79.44 87 GLN A N 1
ATOM 689 C CA . GLN A 1 87 ? -34.882 -1.791 49.044 1.00 79.44 87 GLN A CA 1
ATOM 690 C C . GLN A 1 87 ? -34.444 -1.903 50.513 1.00 79.44 87 GLN A C 1
ATOM 692 O O . GLN A 1 87 ? -35.283 -2.057 51.401 1.00 79.44 87 GLN A O 1
ATOM 697 N N . GLU A 1 88 ? -33.154 -1.717 50.787 1.00 77.25 88 GLU A N 1
ATOM 698 C CA . GLU A 1 88 ? -32.603 -1.770 52.144 1.00 77.25 88 GLU A CA 1
ATOM 699 C C . GLU A 1 88 ? -33.182 -0.658 53.042 1.00 77.25 88 GLU A C 1
ATOM 701 O O . GLU A 1 88 ? -33.556 -0.896 54.193 1.00 77.25 88 GLU A O 1
ATOM 706 N N . LEU A 1 89 ? -33.380 0.551 52.499 1.00 81.19 89 LEU A N 1
ATOM 707 C CA . LEU A 1 89 ? -34.028 1.654 53.216 1.00 81.19 89 LEU A CA 1
ATOM 708 C C . LEU A 1 89 ? -35.494 1.346 53.570 1.00 81.19 89 LEU A C 1
ATOM 710 O O . LEU A 1 89 ? -35.971 1.729 54.645 1.00 81.19 89 LEU A O 1
ATOM 714 N N . LEU A 1 90 ? -36.228 0.682 52.672 1.00 83.38 90 LEU A N 1
ATOM 715 C CA . LEU A 1 90 ? -37.611 0.263 52.916 1.00 83.38 90 LEU A CA 1
ATOM 716 C C . LEU A 1 90 ? -37.682 -0.810 54.006 1.00 83.38 90 LEU A C 1
ATOM 718 O O . LEU A 1 90 ? -38.536 -0.719 54.890 1.00 83.38 90 LEU A O 1
ATOM 722 N N . GLU A 1 91 ? -36.753 -1.763 54.004 1.00 82.19 91 GLU A N 1
ATOM 723 C CA . GLU A 1 91 ? -36.654 -2.804 55.029 1.00 82.19 91 GLU A CA 1
ATOM 724 C C . GLU A 1 91 ? -36.285 -2.235 56.404 1.00 82.19 91 GLU A C 1
ATOM 726 O O . GLU A 1 91 ? -36.898 -2.599 57.409 1.00 82.19 91 GLU A O 1
ATOM 731 N N . ILE A 1 92 ? -35.354 -1.276 56.467 1.00 81.62 92 ILE A N 1
ATOM 732 C CA . ILE A 1 92 ? -35.016 -0.567 57.711 1.00 81.62 92 ILE A CA 1
ATOM 733 C C . ILE A 1 92 ? -36.228 0.217 58.230 1.00 81.62 92 ILE A C 1
ATOM 735 O O . ILE A 1 92 ? -36.537 0.163 59.423 1.00 81.62 92 ILE A O 1
ATOM 739 N N . LYS A 1 93 ? -36.963 0.916 57.353 1.00 79.88 93 LYS A N 1
ATOM 740 C CA . LYS A 1 93 ? -38.193 1.630 57.737 1.00 79.88 93 LYS A CA 1
ATOM 741 C C . LYS A 1 93 ? -39.275 0.684 58.255 1.00 79.88 93 LYS A C 1
ATOM 743 O O . LYS A 1 93 ? -39.954 1.032 59.222 1.00 79.88 93 LYS A O 1
ATOM 748 N N . ALA A 1 94 ? -39.436 -0.486 57.640 1.00 82.81 94 ALA A N 1
ATOM 749 C CA . ALA A 1 94 ? -40.388 -1.499 58.083 1.00 82.81 94 ALA A CA 1
ATOM 750 C C . ALA A 1 94 ? -40.014 -2.041 59.471 1.00 82.81 94 ALA A C 1
ATOM 752 O O . ALA A 1 94 ? -40.829 -1.959 60.389 1.00 82.81 94 ALA A O 1
ATOM 753 N N . LYS A 1 95 ? -38.752 -2.447 59.669 1.00 79.94 95 LYS A N 1
ATOM 754 C CA . LYS A 1 95 ? -38.236 -2.90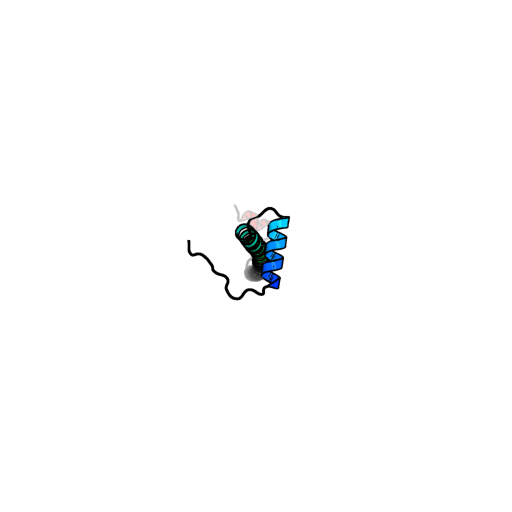6 60.972 1.00 79.94 95 LYS A CA 1
ATOM 755 C C . LYS A 1 95 ? -38.381 -1.843 62.064 1.00 79.94 95 LYS A C 1
ATOM 757 O O . LYS A 1 95 ? -38.809 -2.143 63.172 1.00 79.94 95 LYS A O 1
ATOM 762 N N . LEU A 1 96 ? -38.106 -0.572 61.759 1.00 76.25 96 LEU A N 1
ATOM 763 C CA . LEU A 1 96 ? -38.312 0.534 62.705 1.00 76.25 96 LEU A CA 1
ATOM 764 C C . LEU A 1 96 ? -39.786 0.750 63.065 1.00 76.25 96 LEU A C 1
ATOM 766 O O . LEU A 1 96 ? -40.090 1.174 64.178 1.00 76.25 96 LEU A O 1
ATOM 770 N N . LYS A 1 97 ? -40.710 0.485 62.138 1.00 76.00 97 LYS A N 1
ATOM 771 C CA . LYS A 1 97 ? -42.152 0.564 62.396 1.00 76.00 97 LYS A CA 1
ATOM 772 C C . LYS A 1 97 ? -42.628 -0.602 63.269 1.00 76.00 97 LYS A C 1
ATOM 774 O O . LYS A 1 97 ? -43.469 -0.388 64.136 1.00 76.00 97 LYS A O 1
ATOM 779 N N . GLU A 1 98 ? -42.054 -1.788 63.092 1.00 73.44 98 GLU A N 1
ATOM 780 C CA . GLU A 1 98 ? -42.307 -2.975 63.921 1.00 73.44 98 GLU A CA 1
ATOM 781 C C . GLU A 1 98 ? -41.696 -2.880 65.323 1.00 73.44 98 GLU A C 1
ATOM 783 O O . GLU A 1 98 ? -42.234 -3.460 66.258 1.00 73.44 98 GLU A O 1
ATOM 788 N N . LEU A 1 99 ? -40.623 -2.104 65.499 1.00 67.06 99 LEU A N 1
ATOM 789 C CA . LEU A 1 99 ? -40.030 -1.807 66.810 1.00 67.06 99 LEU A CA 1
ATOM 790 C C . LEU A 1 99 ? -40.832 -0.769 67.6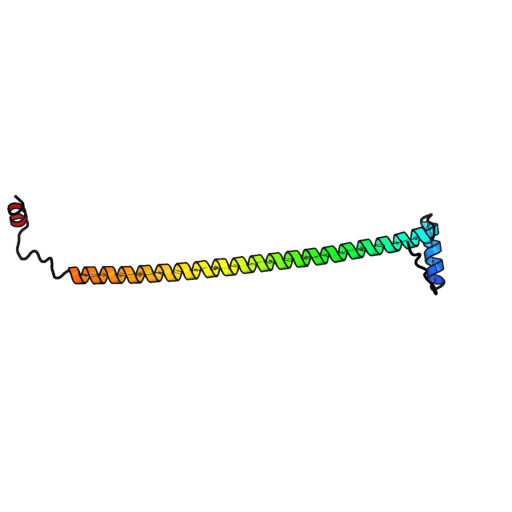21 1.00 67.06 99 LEU A C 1
ATOM 792 O O . LEU A 1 99 ? -40.618 -0.618 68.824 1.00 67.06 99 LEU A O 1
ATOM 796 N N . LYS A 1 100 ? -41.774 -0.049 66.995 1.00 59.84 100 LYS A N 1
ATOM 797 C CA . LYS A 1 100 ? -42.550 1.023 67.643 1.00 59.84 100 LYS A CA 1
ATOM 798 C C . LYS A 1 100 ? -43.712 0.623 68.571 1.00 59.84 100 LYS A C 1
ATOM 800 O O . LYS A 1 100 ? -44.115 1.512 69.318 1.00 59.84 100 LYS A O 1
ATOM 805 N N . PRO A 1 101 ? -44.259 -0.609 68.637 1.00 56.75 101 PRO A N 1
ATOM 806 C CA . PRO A 1 101 ? -45.325 -0.897 69.591 1.00 56.75 101 PRO A CA 1
ATOM 807 C C . PRO A 1 101 ? -44.813 -1.275 70.995 1.00 56.75 101 PRO A C 1
ATOM 809 O O . PRO A 1 101 ? -45.631 -1.560 71.860 1.00 56.75 101 PRO A O 1
ATOM 812 N N . GLY A 1 102 ? -43.495 -1.269 71.255 1.00 52.19 102 GLY A N 1
ATOM 813 C CA . GLY A 1 102 ? -42.926 -1.776 72.515 1.00 52.19 102 GLY A CA 1
ATOM 814 C C . GLY A 1 102 ? -42.355 -0.749 73.498 1.00 52.19 102 GLY A C 1
ATOM 815 O O . GLY A 1 102 ? -42.110 -1.106 74.644 1.00 52.19 102 GLY A O 1
ATOM 816 N N . ILE A 1 103 ? -42.143 0.511 73.104 1.00 53.94 103 ILE A N 1
ATOM 817 C CA . ILE A 1 103 ? -41.553 1.533 73.995 1.00 53.94 103 ILE A CA 1
ATOM 818 C C . ILE A 1 103 ? -42.578 2.620 74.316 1.00 53.94 103 ILE A C 1
ATOM 820 O O . ILE A 1 103 ? -42.330 3.816 74.188 1.00 53.94 103 ILE A O 1
ATOM 824 N N . SER A 1 104 ? -43.774 2.198 74.723 1.00 54.66 104 SER A N 1
ATOM 825 C CA . SER A 1 104 ? -44.592 3.063 75.562 1.00 54.66 104 SER A CA 1
ATOM 826 C C . SER A 1 104 ? -43.992 2.980 76.961 1.00 54.66 104 SER A C 1
ATOM 828 O O . SER A 1 104 ? -44.133 1.964 77.640 1.00 54.66 104 SER A O 1
ATOM 830 N N . LEU A 1 105 ? -43.283 4.030 77.383 1.00 53.59 105 LEU A N 1
ATOM 831 C CA . LEU A 1 105 ? -43.097 4.311 78.805 1.00 53.59 105 LEU A CA 1
ATOM 832 C C . LEU A 1 105 ? -44.495 4.577 79.368 1.00 53.59 105 LEU A C 1
ATOM 834 O O . LEU A 1 105 ? -44.950 5.718 79.419 1.00 53.59 105 LEU A O 1
ATOM 838 N N . GLY A 1 106 ? -45.213 3.500 79.686 1.00 52.34 106 GLY A N 1
ATOM 839 C CA . GLY A 1 106 ? -46.516 3.560 80.318 1.00 52.34 106 GLY A CA 1
ATOM 840 C C . GLY A 1 106 ? -46.388 4.386 81.588 1.00 52.34 106 GLY A C 1
ATOM 841 O O . GLY A 1 106 ? -45.685 3.984 82.506 1.00 52.34 106 GLY A O 1
ATOM 842 N N . ASN A 1 107 ? -47.014 5.562 81.578 1.00 59.25 107 ASN A N 1
ATOM 843 C CA . ASN A 1 107 ? -47.250 6.492 82.685 1.00 59.25 107 ASN A CA 1
ATOM 844 C C . ASN A 1 107 ? -46.085 6.812 83.642 1.00 59.25 107 ASN A C 1
ATOM 846 O O . ASN A 1 107 ? -46.329 7.413 84.681 1.00 59.25 107 ASN A O 1
ATOM 850 N N . LEU A 1 108 ? -44.838 6.482 83.307 1.00 57.22 108 LEU A N 1
ATOM 851 C CA . LEU A 1 108 ? -43.673 6.886 84.085 1.00 57.22 108 LEU A CA 1
ATOM 852 C C . LEU A 1 108 ? -43.320 8.324 83.725 1.00 57.22 108 LEU A C 1
ATOM 854 O O . LEU A 1 108 ? -42.848 8.628 82.626 1.00 57.22 108 LEU A O 1
ATOM 858 N N . SER A 1 109 ? -43.557 9.225 84.670 1.00 61.75 109 SER A N 1
ATOM 859 C CA . SER A 1 109 ? -43.066 10.588 84.571 1.00 61.75 109 SER A CA 1
ATOM 860 C C . SER A 1 109 ? -41.533 10.583 84.575 1.00 61.75 109 SER A C 1
ATOM 862 O O . SER A 1 109 ? -40.883 9.734 85.186 1.00 61.75 109 SER A O 1
ATOM 864 N N . ILE A 1 110 ? -40.924 11.583 83.930 1.00 63.50 110 ILE A N 1
ATOM 865 C CA . ILE A 1 110 ? -39.458 11.770 83.871 1.00 63.50 110 ILE A CA 1
ATOM 866 C C . ILE A 1 110 ? -38.808 11.735 85.272 1.00 63.50 110 ILE A C 1
ATOM 868 O O . ILE A 1 110 ? -37.623 11.427 85.404 1.00 63.50 110 ILE A O 1
ATOM 872 N N . ARG A 1 111 ? -39.577 12.049 86.323 1.00 61.44 111 ARG A N 1
ATOM 873 C CA . ARG A 1 111 ? -39.139 12.005 87.720 1.00 61.44 111 ARG A CA 1
ATOM 874 C C . ARG A 1 111 ? -38.894 10.580 88.217 1.00 61.44 111 ARG A C 1
ATOM 876 O O . ARG A 1 111 ? -37.841 10.329 88.789 1.00 61.44 111 ARG A O 1
ATOM 883 N N . GLU A 1 112 ? -39.809 9.657 87.947 1.00 62.66 112 GLU A N 1
ATOM 884 C CA . GLU A 1 112 ? -39.751 8.277 88.451 1.00 62.66 112 GLU A CA 1
ATOM 885 C C . GLU A 1 112 ? -38.646 7.462 87.764 1.00 62.66 112 GLU A C 1
ATOM 887 O O . GLU A 1 112 ? -37.948 6.677 88.404 1.00 62.66 112 GLU A O 1
ATOM 892 N N . ALA A 1 113 ? -38.393 7.724 86.477 1.00 67.44 113 ALA A N 1
ATOM 893 C CA . ALA A 1 113 ? -37.299 7.088 85.740 1.00 67.44 113 ALA A CA 1
ATOM 894 C C . ALA A 1 113 ? -35.901 7.446 86.291 1.00 67.44 113 ALA A C 1
ATOM 896 O O . ALA A 1 113 ? -34.951 6.692 86.092 1.00 67.44 113 ALA A O 1
ATOM 897 N N . ARG A 1 114 ? -35.755 8.587 86.984 1.00 68.06 114 ARG A N 1
ATOM 898 C CA . ARG A 1 114 ? -34.479 9.020 87.583 1.00 68.06 114 ARG A CA 1
ATOM 899 C C . ARG A 1 114 ? -34.211 8.410 88.958 1.00 68.06 114 ARG A C 1
ATOM 901 O O . ARG A 1 114 ? -33.049 8.334 89.345 1.00 68.06 114 ARG A O 1
ATOM 908 N N . GLU A 1 115 ? -35.243 8.002 89.693 1.00 64.50 115 GLU A N 1
ATOM 909 C CA . GLU A 1 115 ? -35.080 7.399 91.025 1.00 64.50 115 GLU A CA 1
ATOM 910 C C . GLU A 1 115 ? -34.737 5.909 90.958 1.00 64.50 115 GLU A C 1
ATOM 912 O O . GLU A 1 115 ? -33.940 5.444 91.763 1.00 64.50 115 GLU A O 1
ATOM 917 N N . LEU A 1 116 ? -35.243 5.183 89.957 1.00 63.72 116 LEU A N 1
ATOM 918 C CA . LEU A 1 116 ? -34.941 3.758 89.752 1.00 63.72 116 LEU A CA 1
ATOM 919 C C . LEU A 1 116 ? -33.519 3.477 89.234 1.00 63.72 116 LEU A C 1
ATOM 921 O O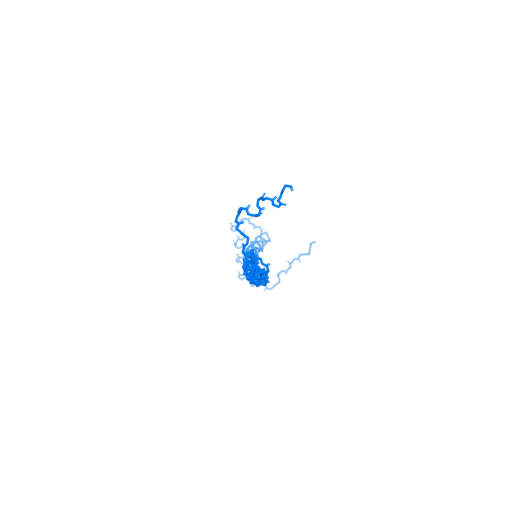 . LEU A 1 116 ? -33.090 2.329 89.218 1.00 63.72 116 LEU A O 1
ATOM 925 N N . GLY A 1 117 ? -32.804 4.505 88.770 1.00 66.31 117 GLY A N 1
ATOM 926 C CA . GLY A 1 117 ? -31.438 4.394 88.250 1.00 66.31 117 GLY A CA 1
ATOM 927 C C . GLY A 1 117 ? -30.336 4.600 89.295 1.00 66.31 117 GLY A C 1
ATOM 928 O O . GLY A 1 117 ? -29.186 4.795 88.900 1.00 66.31 117 GLY A O 1
ATOM 929 N N . ARG A 1 118 ? -30.678 4.633 90.589 1.00 47.50 118 ARG A N 1
ATOM 930 C CA . ARG A 1 118 ? -29.712 4.641 91.696 1.00 47.50 118 ARG A CA 1
ATOM 931 C C . ARG A 1 118 ? -29.568 3.266 92.322 1.00 47.50 118 ARG A C 1
ATOM 933 O O . ARG A 1 118 ? -30.605 2.589 92.478 1.00 47.50 118 ARG A O 1
#

Sequence (118 aa):
MNPIILEDLDPNIIQWLNSRAQKHGNSLQAEVKSILQQLTVAKTEEVKLFADDIIQCKADLMLQQIKIHSQSNMNELMETSTRNNQQELLEIKAKLKELKPGISLGNLSIREARELGR